Protein AF-A0A7S4S7I2-F1 (afdb_monomer)

pLDDT: mean 81.42, std 14.21, range [37.44, 96.56]

Radius of gyration: 20.73 Å; Cα contacts (8 Å, |Δi|>4): 111; chains: 1; bounding box: 60×34×59 Å

InterPro domains:
  IPR005114 Helicase-associated [PF03457] (22-88)
  IPR005114 Helicase-associated [PF03457] (93-155)

Solvent-accessible surface area (backbone atoms only — not comparable to full-atom values): 10038 Å² total; per-residue (Å²): 136,60,71,72,56,58,54,54,36,57,74,70,67,56,75,90,61,77,75,61,51,59,56,50,52,53,51,50,52,53,46,51,55,44,21,73,76,66,74,44,54,66,66,50,80,78,35,80,91,46,52,67,59,15,50,50,55,53,47,52,36,48,30,48,50,28,47,72,72,72,41,91,48,91,63,49,73,67,60,50,50,56,38,50,77,67,57,47,71,72,69,83,59,89,80,42,66,65,61,53,50,49,54,46,49,56,46,22,75,74,70,76,45,59,83,67,48,59,79,25,78,75,46,52,62,55,10,46,48,56,50,50,51,39,51,29,52,78,65,72,70,54,56,71,67,60,51,51,58,40,51,75,69,61,49,71,74,74,80,78,81,79,80,78,76,87,125

Secondary structure (DSSP, 8-state):
--HHHHHHHHHTT---S-THHHHHHHHHHHHHHHHHHHSS----TT-SS-HHHHHHHHHHHHHHHHHHTT------HHHHHHHHHTT--SS--SS-HHHHHHHHHHHHHHHSS----TT-SS-HHHHHHHHHHHHHHHTT-S-HHHHHHHHHTT--SSPPPP-----

Foldseek 3Di:
DDPVVVVVCVVVVNDPDPDPVVVVVVLVVVLLVLCVVLVASPDDCVNPVCNPNSVSLVLLLVLVVCVVVVHDHPDDPVNVVSCVVRVHDSDPCPPDPVVLL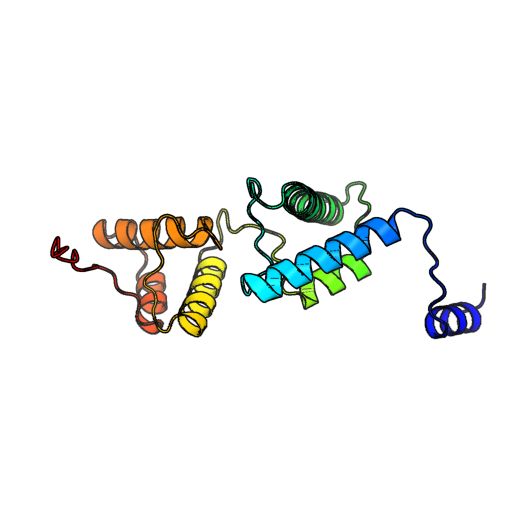VVQLVVCVVPVASPQACCNPSRVPNSVVLVVVLVCVVVVNDDPVSVVSCVVRVHDSDDDPPPPPDD

Organism: NCBI:txid49249

Sequence (167 aa):
MTEKRVFLLNKVGFVWFVGYDIKWFVMLGELRKYKETHGHCSVPARCSSNKRLANWVSKQRQVYYDMKEGRSSIMTAERVDILNNLGFKWKMHEDNWHDMLDDLKEFKERHGDCIVPQKYSPNPQLGRWVYTQRRAYTRNSLTKERITLLNKLGFVWKLRKSRTLIK

Mean predicted aligned error: 11.71 Å

Structure (mmCIF, N/CA/C/O backbone):
data_AF-A0A7S4S7I2-F1
#
_entry.id   AF-A0A7S4S7I2-F1
#
loop_
_atom_site.group_PDB
_atom_site.id
_atom_site.type_symbol
_atom_site.label_atom_id
_atom_site.label_alt_id
_atom_site.label_comp_id
_atom_site.label_asym_id
_atom_site.label_entity_id
_atom_site.label_seq_id
_atom_site.pdbx_PDB_ins_code
_atom_site.Cartn_x
_atom_site.Cartn_y
_atom_site.Cartn_z
_atom_site.occupancy
_atom_site.B_iso_or_equiv
_atom_site.auth_seq_id
_atom_site.auth_comp_id
_atom_site.auth_asym_id
_atom_site.auth_atom_id
_atom_site.pdbx_PDB_model_num
ATOM 1 N N . MET A 1 1 ? 26.814 10.823 -30.942 1.00 54.69 1 MET A N 1
ATOM 2 C CA . MET A 1 1 ? 25.474 10.867 -31.579 1.00 54.69 1 MET A CA 1
ATOM 3 C C . MET A 1 1 ? 24.848 12.208 -31.207 1.00 54.69 1 MET A C 1
ATOM 5 O O . MET A 1 1 ? 25.006 12.595 -30.060 1.00 54.69 1 MET A O 1
ATOM 9 N N . THR A 1 2 ? 24.253 12.962 -32.135 1.00 66.25 2 THR A N 1
ATOM 10 C CA . THR A 1 2 ? 23.767 14.332 -31.856 1.00 66.25 2 THR A CA 1
ATOM 11 C C . THR A 1 2 ? 22.390 14.326 -31.187 1.00 66.25 2 THR A C 1
ATOM 13 O O . THR A 1 2 ? 21.559 13.469 -31.486 1.00 66.25 2 THR A O 1
ATOM 16 N N . GLU A 1 3 ? 22.114 15.304 -30.322 1.00 62.47 3 GLU A N 1
ATOM 17 C CA . GLU A 1 3 ? 20.839 15.434 -29.587 1.00 62.47 3 GLU A CA 1
ATOM 18 C C . GLU A 1 3 ? 19.617 15.472 -30.518 1.00 62.47 3 GLU A C 1
ATOM 20 O O . GLU A 1 3 ? 18.598 14.828 -30.264 1.00 62.47 3 GLU A O 1
ATOM 25 N N . LYS A 1 4 ? 19.761 16.128 -31.677 1.00 63.31 4 LYS A N 1
ATOM 26 C CA . LYS A 1 4 ? 18.733 16.171 -32.729 1.00 63.31 4 LYS A CA 1
ATOM 27 C C . LYS A 1 4 ? 18.339 14.778 -33.232 1.00 63.31 4 LYS A C 1
ATOM 29 O O . LYS A 1 4 ? 17.181 14.551 -33.568 1.00 63.31 4 LYS A O 1
ATOM 34 N N . ARG A 1 5 ? 19.284 13.834 -33.277 1.00 57.16 5 ARG A N 1
ATOM 35 C CA . ARG A 1 5 ? 19.042 12.473 -33.772 1.00 57.16 5 ARG A CA 1
ATOM 36 C C . ARG A 1 5 ? 18.266 11.630 -32.761 1.00 57.16 5 ARG A C 1
ATOM 38 O O . ARG A 1 5 ? 17.367 10.900 -33.160 1.00 57.16 5 ARG A O 1
ATOM 45 N N . VAL A 1 6 ? 18.566 11.772 -31.471 1.00 62.53 6 VAL A N 1
ATOM 46 C CA . VAL A 1 6 ? 17.835 11.091 -30.387 1.00 62.53 6 VAL A CA 1
ATOM 47 C C . VAL A 1 6 ? 16.382 11.571 -30.335 1.00 62.53 6 VAL A C 1
ATOM 49 O O . VAL A 1 6 ? 15.463 10.757 -30.279 1.00 62.53 6 VAL A O 1
ATOM 52 N N . PHE A 1 7 ? 16.164 12.882 -30.464 1.00 65.31 7 PHE A N 1
ATOM 53 C CA . PHE A 1 7 ? 14.827 13.477 -30.504 1.00 65.31 7 PHE A CA 1
ATOM 54 C C . PHE A 1 7 ? 13.964 12.947 -31.662 1.00 65.31 7 PHE A C 1
ATOM 56 O O . PHE A 1 7 ? 12.811 12.568 -31.457 1.00 65.31 7 PHE A O 1
ATOM 63 N N . LEU A 1 8 ? 14.522 12.878 -32.877 1.00 67.62 8 LEU A N 1
ATOM 64 C CA . LEU A 1 8 ? 13.801 12.376 -34.053 1.00 67.62 8 LEU A CA 1
ATOM 65 C C . LEU A 1 8 ? 13.431 10.896 -33.923 1.00 67.62 8 LEU A C 1
ATOM 67 O O . LEU A 1 8 ? 12.341 10.506 -34.330 1.00 67.62 8 LEU A O 1
ATOM 71 N N . LEU A 1 9 ? 14.309 10.094 -33.322 1.00 66.56 9 LEU A N 1
ATOM 72 C CA . LEU A 1 9 ? 14.075 8.668 -33.109 1.00 66.56 9 LEU A CA 1
ATOM 73 C C . LEU A 1 9 ? 12.984 8.433 -32.051 1.00 66.56 9 LEU A C 1
ATOM 75 O O . LEU A 1 9 ? 12.079 7.634 -32.282 1.00 66.56 9 LEU A O 1
ATOM 79 N N . ASN A 1 10 ? 12.952 9.225 -30.977 1.00 65.62 10 ASN A N 1
ATOM 80 C CA . ASN A 1 10 ? 11.846 9.186 -30.013 1.00 65.62 10 ASN A CA 1
ATOM 81 C C . ASN A 1 10 ? 10.501 9.585 -30.651 1.00 65.62 10 ASN A C 1
ATOM 83 O O . ASN A 1 10 ? 9.468 8.995 -30.339 1.00 65.62 10 ASN A O 1
ATOM 87 N N . LYS A 1 11 ? 10.505 10.544 -31.589 1.00 60.44 11 LYS A N 1
ATOM 88 C CA . LYS A 1 11 ? 9.290 11.031 -32.268 1.00 60.44 11 LYS A CA 1
ATOM 89 C C . LYS A 1 11 ? 8.641 9.989 -33.188 1.00 60.44 11 LYS A C 1
ATOM 91 O O . LYS A 1 11 ? 7.432 10.031 -33.388 1.00 60.44 11 LYS A O 1
ATOM 96 N N . VAL A 1 12 ? 9.424 9.059 -33.736 1.00 68.50 12 VAL A N 1
ATOM 97 C CA . VAL A 1 12 ? 8.931 7.979 -34.613 1.00 68.50 12 VAL A CA 1
ATOM 98 C C . VAL A 1 12 ? 8.706 6.661 -33.868 1.00 68.50 12 VAL A C 1
ATOM 100 O O . VAL A 1 12 ? 8.535 5.620 -34.495 1.00 68.50 12 VAL A O 1
ATOM 103 N N . GLY A 1 13 ? 8.718 6.688 -32.530 1.00 57.03 13 GLY A N 1
ATOM 104 C CA . GLY A 1 13 ? 8.540 5.490 -31.710 1.00 57.03 13 GLY A CA 1
ATOM 105 C C . GLY A 1 13 ? 9.684 4.487 -31.855 1.00 57.03 13 GLY A C 1
ATOM 106 O O . GLY A 1 13 ? 9.472 3.290 -31.675 1.00 57.03 13 GLY A O 1
ATOM 107 N N . PHE A 1 14 ? 10.888 4.950 -32.207 1.00 60.03 14 PHE A N 1
ATOM 108 C CA . PHE A 1 14 ? 12.058 4.089 -32.311 1.00 60.03 14 PHE A CA 1
ATOM 109 C C . PHE A 1 14 ? 1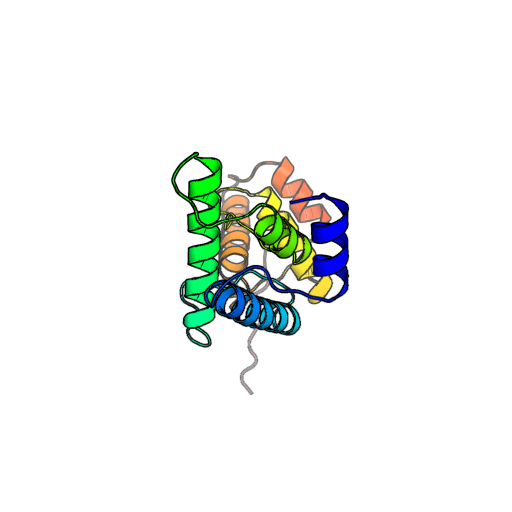2.409 3.547 -30.922 1.00 60.03 14 PHE A C 1
ATOM 111 O O . PHE A 1 14 ? 12.849 4.279 -30.035 1.00 60.03 14 PHE A O 1
ATOM 118 N N . VAL A 1 15 ? 12.179 2.252 -30.727 1.00 54.91 15 VAL A N 1
ATOM 119 C CA . VAL A 1 15 ? 12.436 1.569 -29.461 1.00 54.91 15 VAL A CA 1
ATOM 120 C C . VAL A 1 15 ? 13.922 1.243 -29.377 1.00 54.91 15 VAL A C 1
ATOM 122 O O . VAL A 1 15 ? 14.428 0.385 -30.095 1.00 54.91 15 VAL A O 1
ATOM 125 N N . TRP A 1 16 ? 14.623 1.919 -28.471 1.00 63.66 16 TRP A N 1
ATOM 126 C CA . TRP A 1 16 ? 16.063 1.752 -28.252 1.00 63.66 16 TRP A CA 1
ATOM 127 C C . TRP A 1 16 ? 16.445 0.472 -27.489 1.00 63.66 16 TRP A C 1
ATOM 129 O O . TRP A 1 16 ? 17.631 0.190 -27.325 1.00 63.66 16 TRP A O 1
ATOM 139 N N . PHE A 1 17 ? 15.468 -0.313 -27.022 1.00 53.84 17 PHE A N 1
ATOM 140 C CA . PHE A 1 17 ? 15.694 -1.410 -26.084 1.00 53.84 17 PHE A CA 1
ATOM 141 C C . PHE A 1 17 ? 15.284 -2.790 -26.627 1.00 53.84 17 PHE A C 1
ATOM 143 O O . PHE A 1 17 ? 14.148 -3.043 -27.026 1.00 53.84 17 PHE A O 1
ATOM 150 N N . VAL A 1 18 ? 16.248 -3.713 -26.582 1.00 57.94 18 VAL A N 1
ATOM 151 C CA . VAL A 1 18 ? 16.187 -5.124 -26.995 1.00 57.94 18 VAL A CA 1
ATOM 152 C C . VAL A 1 18 ? 15.310 -5.932 -26.029 1.00 57.94 18 VAL A C 1
ATOM 154 O O . VAL A 1 18 ? 15.596 -5.909 -24.841 1.00 57.94 18 VAL A O 1
ATOM 157 N N . GLY A 1 19 ? 14.293 -6.665 -26.519 1.00 56.12 19 GLY A N 1
ATOM 158 C CA . GLY A 1 19 ? 13.570 -7.822 -25.922 1.00 56.12 19 GLY A CA 1
ATOM 159 C C . GLY A 1 19 ? 13.014 -7.760 -24.478 1.00 56.12 19 GLY A C 1
ATOM 160 O O . GLY A 1 19 ? 11.875 -8.159 -24.221 1.00 56.12 19 GLY A O 1
ATOM 161 N N . TYR A 1 20 ? 13.810 -7.299 -23.517 1.00 56.56 20 TYR A N 1
ATOM 162 C CA . TYR A 1 20 ? 13.506 -7.124 -22.101 1.00 56.56 20 TYR A CA 1
ATOM 163 C C . TYR A 1 20 ? 12.457 -6.029 -21.853 1.00 56.56 20 TYR A C 1
ATOM 165 O O . TYR A 1 20 ? 11.546 -6.221 -21.044 1.00 56.56 20 TYR A O 1
ATOM 173 N N . ASP A 1 21 ? 12.521 -4.928 -22.602 1.00 67.88 21 ASP A N 1
ATOM 174 C CA . ASP A 1 21 ? 11.578 -3.811 -22.470 1.00 67.88 21 ASP A CA 1
ATOM 175 C C . ASP A 1 21 ? 10.168 -4.180 -22.913 1.00 67.88 21 ASP A C 1
ATOM 177 O O . ASP A 1 21 ? 9.202 -3.859 -22.222 1.00 67.88 21 ASP A O 1
ATOM 181 N N . ILE A 1 22 ? 10.041 -4.974 -23.979 1.00 77.69 22 ILE A N 1
ATOM 182 C CA . ILE A 1 22 ? 8.745 -5.477 -24.454 1.00 77.69 22 ILE A CA 1
ATOM 183 C C . ILE A 1 22 ? 8.040 -6.260 -23.339 1.00 77.69 22 ILE A C 1
ATOM 185 O O . ILE A 1 22 ? 6.863 -6.035 -23.057 1.00 77.69 22 ILE A O 1
ATOM 189 N N . LYS A 1 23 ? 8.763 -7.147 -22.640 1.00 83.50 23 LYS A N 1
ATOM 190 C CA . LYS A 1 23 ? 8.196 -7.917 -21.520 1.00 83.50 23 LYS A CA 1
ATOM 191 C C . LYS A 1 23 ? 7.758 -7.011 -20.371 1.00 83.50 23 LYS A C 1
ATOM 193 O O . LYS A 1 23 ? 6.739 -7.298 -19.743 1.00 83.50 23 LYS A O 1
ATOM 198 N N . TRP A 1 24 ? 8.506 -5.944 -20.091 1.00 88.81 24 TRP A N 1
ATOM 199 C CA . TRP A 1 24 ? 8.150 -4.984 -19.050 1.00 88.81 24 TRP A CA 1
ATOM 200 C C . TRP A 1 24 ? 6.862 -4.227 -19.401 1.00 88.81 24 TRP A C 1
ATOM 202 O O . TRP A 1 24 ? 5.943 -4.199 -18.583 1.00 88.81 24 TRP A O 1
ATOM 212 N N . PHE A 1 25 ? 6.737 -3.716 -20.631 1.00 87.75 25 PHE A N 1
ATOM 213 C CA . PHE A 1 25 ? 5.533 -3.012 -21.088 1.00 87.75 25 PHE A CA 1
ATOM 214 C C . PHE A 1 25 ? 4.295 -3.916 -21.161 1.00 87.75 25 PHE A C 1
ATOM 216 O O . PHE A 1 25 ? 3.201 -3.479 -20.807 1.00 87.75 25 PHE A O 1
ATOM 223 N N . VAL A 1 26 ? 4.450 -5.194 -21.526 1.00 87.31 26 VAL A N 1
ATOM 224 C CA . VAL A 1 26 ? 3.349 -6.174 -21.460 1.00 87.31 26 VAL A CA 1
ATOM 225 C C . VAL A 1 26 ? 2.828 -6.312 -20.026 1.00 87.31 26 VAL A C 1
ATOM 227 O O . VAL A 1 26 ? 1.622 -6.253 -19.795 1.00 87.31 26 VAL A O 1
ATOM 230 N N . MET A 1 27 ? 3.723 -6.445 -19.043 1.00 92.75 27 MET A N 1
ATOM 231 C CA . MET A 1 27 ? 3.320 -6.550 -17.636 1.00 92.75 27 MET A CA 1
ATOM 232 C C . MET A 1 27 ? 2.752 -5.241 -17.080 1.00 92.75 27 MET A C 1
ATOM 234 O O . MET A 1 27 ? 1.834 -5.278 -16.261 1.00 92.75 27 MET A O 1
ATOM 238 N N . LEU A 1 28 ? 3.243 -4.091 -17.549 1.00 92.50 28 LEU A N 1
ATOM 239 C CA . LEU A 1 28 ? 2.638 -2.795 -17.251 1.00 92.50 28 LEU A CA 1
ATOM 240 C C . LEU A 1 28 ? 1.188 -2.733 -17.757 1.00 92.50 28 LEU A C 1
ATOM 242 O O . LEU A 1 28 ? 0.316 -2.246 -17.040 1.00 92.50 28 LEU A O 1
ATOM 246 N N . GLY A 1 29 ? 0.918 -3.245 -18.961 1.00 91.31 29 GLY A N 1
ATOM 247 C CA . GLY A 1 29 ? -0.439 -3.362 -19.498 1.00 91.31 29 GLY A CA 1
ATOM 248 C C . GLY A 1 29 ? -1.347 -4.212 -18.605 1.00 91.31 29 GLY A C 1
ATOM 249 O O . GLY A 1 29 ? -2.464 -3.810 -18.291 1.00 91.31 29 GLY A O 1
ATOM 250 N N . GLU A 1 30 ? -0.844 -5.341 -18.106 1.00 91.81 30 GLU A N 1
ATOM 251 C CA . GLU A 1 30 ? -1.573 -6.182 -17.146 1.00 91.81 30 GLU A CA 1
ATOM 252 C C . GLU A 1 30 ? -1.829 -5.468 -15.809 1.00 91.81 30 GLU A C 1
ATOM 254 O O . GLU A 1 30 ? -2.914 -5.588 -15.238 1.00 91.81 30 GLU A O 1
ATOM 259 N N . LEU A 1 31 ? -0.876 -4.664 -15.323 1.00 92.12 31 LEU A N 1
ATOM 260 C CA . LEU A 1 31 ? -1.080 -3.845 -14.126 1.00 92.12 31 LEU A CA 1
ATOM 261 C C . LEU A 1 31 ? -2.149 -2.759 -14.341 1.00 92.12 31 LEU A C 1
ATOM 263 O O . LEU A 1 31 ? -2.913 -2.478 -13.418 1.00 92.12 31 LEU A O 1
ATOM 267 N N . ARG A 1 32 ? -2.234 -2.164 -15.540 1.00 92.00 32 ARG A N 1
ATOM 268 C CA . ARG A 1 32 ? -3.299 -1.204 -15.891 1.00 92.00 32 ARG A CA 1
ATOM 269 C C . ARG A 1 32 ? -4.675 -1.864 -15.857 1.00 92.00 32 ARG A C 1
ATOM 271 O O . ARG A 1 32 ? -5.546 -1.366 -15.153 1.00 92.00 32 ARG A O 1
ATOM 278 N N . LYS A 1 33 ? -4.832 -3.034 -16.485 1.00 89.88 33 LYS A N 1
ATOM 279 C CA . LYS A 1 33 ? -6.079 -3.822 -16.419 1.00 89.88 33 LYS A CA 1
ATOM 280 C C . LYS A 1 33 ? -6.447 -4.199 -14.983 1.00 89.88 33 LYS A C 1
ATOM 282 O O . LYS A 1 33 ? -7.609 -4.141 -14.581 1.00 89.88 33 LYS A O 1
ATOM 287 N N . TYR A 1 34 ? -5.452 -4.569 -14.174 1.00 86.56 34 TYR A N 1
ATOM 288 C CA . TYR A 1 34 ? -5.673 -4.835 -12.753 1.00 86.56 34 TYR A CA 1
ATOM 289 C C . TYR A 1 34 ? -6.186 -3.584 -12.026 1.00 86.56 34 TYR A C 1
ATOM 291 O O . TYR A 1 34 ? -7.140 -3.672 -11.256 1.00 86.56 34 TYR A O 1
ATOM 299 N N . LYS A 1 35 ? -5.603 -2.411 -12.301 1.00 85.56 35 LYS A N 1
ATOM 300 C CA . LYS A 1 35 ? -6.075 -1.136 -11.751 1.00 85.56 35 LYS A CA 1
ATOM 301 C C . LYS A 1 35 ? -7.495 -0.807 -12.206 1.00 85.56 35 LYS A C 1
ATOM 303 O O . LYS A 1 35 ? -8.273 -0.366 -11.380 1.00 85.56 35 LYS A O 1
ATOM 308 N N . GLU A 1 36 ? -7.854 -1.025 -13.465 1.00 83.62 36 GLU A N 1
ATOM 309 C CA . GLU A 1 36 ? -9.219 -0.777 -13.959 1.00 83.62 36 GLU A CA 1
ATOM 310 C C . GLU A 1 36 ? -10.252 -1.642 -13.227 1.00 83.62 36 GLU A C 1
ATOM 312 O O . GLU A 1 36 ? -11.310 -1.161 -12.838 1.00 83.62 36 GLU A O 1
ATOM 317 N N . THR A 1 37 ? -9.914 -2.907 -12.973 1.00 78.12 37 THR A N 1
ATOM 318 C CA . THR A 1 37 ? -10.819 -3.872 -12.327 1.00 78.12 37 THR A CA 1
ATOM 319 C C . THR A 1 37 ? -10.884 -3.743 -10.803 1.00 78.12 37 THR A C 1
ATOM 321 O O . THR A 1 37 ? -11.926 -4.012 -10.214 1.00 78.12 37 THR A O 1
ATOM 324 N N . HIS A 1 38 ? -9.794 -3.334 -10.144 1.00 72.19 38 HIS A N 1
ATOM 325 C CA . HIS A 1 38 ? -9.697 -3.276 -8.673 1.00 72.19 38 HIS A CA 1
ATOM 326 C C . HIS A 1 38 ? -9.621 -1.838 -8.127 1.00 72.19 38 HIS A C 1
ATOM 328 O O . HIS A 1 38 ? -9.629 -1.611 -6.916 1.00 72.19 38 HIS A O 1
ATOM 334 N N . GLY A 1 39 ? -9.495 -0.852 -9.014 1.00 71.50 39 GLY A N 1
ATOM 335 C CA . GLY A 1 39 ? -9.281 0.567 -8.731 1.00 71.50 39 GLY A CA 1
ATOM 336 C C . GLY A 1 39 ? -7.878 0.928 -8.217 1.00 71.50 39 GLY A C 1
ATOM 337 O O . GLY A 1 39 ? -7.595 2.102 -8.018 1.00 71.50 39 GLY A O 1
ATOM 338 N N . HIS A 1 40 ? -6.977 -0.035 -7.993 1.00 76.31 40 HIS A N 1
ATOM 339 C CA . HIS A 1 40 ? -5.641 0.219 -7.434 1.00 76.31 40 HIS A CA 1
ATOM 340 C C . HIS A 1 40 ? -4.558 -0.699 -8.018 1.00 76.31 40 HIS A C 1
ATOM 342 O O . HIS A 1 40 ? -4.841 -1.794 -8.497 1.00 76.31 40 HIS A O 1
ATOM 348 N N . CYS A 1 41 ? -3.286 -0.320 -7.874 1.00 82.25 41 CYS A N 1
ATOM 349 C CA . CYS A 1 41 ? -2.134 -1.132 -8.299 1.00 82.25 41 CYS A CA 1
ATOM 350 C C . CYS A 1 41 ? -1.584 -2.077 -7.216 1.00 82.25 41 CYS A C 1
ATOM 352 O O . CYS A 1 41 ? -0.540 -2.707 -7.401 1.00 82.25 41 CYS A O 1
ATOM 354 N N . SER A 1 42 ? -2.272 -2.187 -6.080 1.00 75.69 42 SER A N 1
ATOM 355 C CA . SER A 1 42 ? -1.903 -3.077 -4.980 1.00 75.69 42 SER A CA 1
ATOM 356 C C . SER A 1 42 ? -2.214 -4.534 -5.321 1.00 75.69 42 SER A C 1
ATOM 358 O O . SER A 1 42 ? -3.255 -5.068 -4.952 1.00 75.69 42 SER A O 1
ATOM 360 N N . VAL A 1 43 ? -1.306 -5.183 -6.053 1.00 76.75 43 VAL A N 1
ATOM 361 C CA . VAL A 1 43 ? -1.386 -6.620 -6.353 1.00 76.75 43 VAL A CA 1
ATOM 362 C C . VAL A 1 43 ? -0.828 -7.416 -5.162 1.00 76.75 43 VAL A C 1
ATOM 364 O O . VAL A 1 43 ? 0.343 -7.223 -4.809 1.00 76.75 43 VAL A O 1
ATOM 367 N N . PRO A 1 44 ? -1.617 -8.304 -4.523 1.00 67.88 44 PRO A N 1
ATOM 368 C CA . PRO A 1 44 ? -1.131 -9.142 -3.431 1.00 67.88 44 PRO A CA 1
ATOM 369 C C . PRO A 1 44 ? -0.016 -10.087 -3.893 1.00 67.88 44 PRO A C 1
ATOM 371 O O . PRO A 1 44 ? -0.136 -10.735 -4.931 1.00 67.88 44 PRO A O 1
ATOM 374 N N . ALA A 1 45 ? 1.031 -10.256 -3.081 1.00 64.06 45 ALA A N 1
ATOM 375 C CA . ALA A 1 45 ? 2.147 -11.159 -3.398 1.00 64.06 45 ALA A CA 1
ATOM 376 C C . ALA A 1 45 ? 1.706 -12.624 -3.604 1.00 64.06 45 ALA A C 1
ATOM 378 O O . ALA A 1 45 ? 2.325 -13.365 -4.359 1.00 64.06 45 ALA A O 1
ATOM 379 N N . ARG A 1 46 ? 0.608 -13.038 -2.956 1.00 61.91 46 ARG A N 1
ATOM 380 C CA . ARG A 1 46 ? 0.009 -14.377 -3.083 1.00 61.91 46 ARG A CA 1
ATOM 381 C C . ARG A 1 46 ? -1.241 -14.395 -3.971 1.00 61.91 46 ARG A C 1
ATOM 383 O O . ARG A 1 46 ? -2.094 -15.259 -3.789 1.00 61.91 46 ARG A O 1
ATOM 390 N N . CYS A 1 47 ? -1.383 -13.440 -4.892 1.00 63.22 47 CYS A N 1
ATOM 391 C CA . CYS A 1 47 ? -2.520 -13.402 -5.809 1.00 63.22 47 CYS A CA 1
ATOM 392 C C . CYS A 1 47 ? -2.567 -14.692 -6.648 1.00 63.22 47 CYS A C 1
ATOM 394 O O . CYS A 1 47 ? -1.694 -14.939 -7.482 1.00 63.22 47 CYS A O 1
ATOM 396 N N . SER A 1 48 ? -3.568 -15.539 -6.394 1.00 57.78 48 SER A N 1
ATOM 397 C CA . SER A 1 48 ? -3.714 -16.848 -7.037 1.00 57.78 48 SER A CA 1
ATOM 398 C C . SER A 1 48 ? -4.205 -16.744 -8.480 1.00 57.78 48 SER A C 1
ATOM 400 O O . SER A 1 48 ? -3.828 -17.584 -9.294 1.00 57.78 48 SER A O 1
ATOM 402 N N . SER A 1 49 ? -4.983 -15.707 -8.804 1.00 66.88 49 SER A N 1
ATOM 403 C CA . SER A 1 49 ? -5.554 -15.485 -10.137 1.00 66.88 49 SER A CA 1
ATOM 404 C C . SER A 1 49 ? -4.529 -14.997 -11.163 1.00 66.88 49 SER A C 1
ATOM 406 O O . SER A 1 49 ? -4.659 -15.313 -12.340 1.00 66.88 49 SER A O 1
ATOM 408 N N . ASN A 1 50 ? -3.482 -14.271 -10.744 1.00 76.12 50 ASN A N 1
ATOM 409 C CA . ASN A 1 50 ? -2.413 -13.831 -11.646 1.00 76.12 50 ASN A CA 1
ATOM 410 C C . ASN A 1 50 ? -1.041 -13.799 -10.949 1.00 76.12 50 ASN A C 1
ATOM 412 O O . ASN A 1 50 ? -0.492 -12.743 -10.616 1.00 76.12 50 ASN A O 1
ATOM 416 N N . LYS A 1 51 ? -0.458 -14.991 -10.762 1.00 83.81 51 LYS A N 1
ATOM 417 C CA . LYS A 1 51 ? 0.875 -15.175 -10.158 1.00 83.81 51 LYS A CA 1
ATOM 418 C C . LYS A 1 51 ? 1.978 -14.434 -10.918 1.00 83.81 51 LYS A C 1
ATOM 420 O O . LYS A 1 51 ? 2.920 -13.933 -10.309 1.00 83.81 51 LYS A O 1
ATOM 425 N N . ARG A 1 52 ? 1.865 -14.340 -12.248 1.00 89.38 52 ARG A N 1
ATOM 426 C CA . ARG A 1 52 ? 2.853 -13.656 -13.094 1.00 89.38 52 ARG A CA 1
ATOM 427 C C . ARG A 1 52 ? 2.904 -12.162 -12.779 1.00 89.38 52 ARG A C 1
ATOM 429 O O . ARG A 1 52 ? 3.994 -11.623 -12.590 1.00 89.38 52 ARG A O 1
ATOM 436 N N . LEU A 1 53 ? 1.744 -11.511 -12.680 1.00 89.25 53 LEU A N 1
ATOM 437 C CA . LEU A 1 53 ? 1.652 -10.101 -12.305 1.00 89.25 53 LEU A CA 1
ATOM 438 C C . LEU A 1 53 ? 2.128 -9.863 -10.870 1.00 89.25 53 LEU A C 1
ATOM 440 O O . LEU A 1 53 ? 2.911 -8.945 -10.645 1.00 89.25 53 LEU A O 1
ATOM 444 N N . ALA A 1 54 ? 1.741 -10.719 -9.921 1.00 85.56 54 ALA A N 1
ATOM 445 C CA . ALA A 1 54 ? 2.197 -10.618 -8.533 1.00 85.56 54 ALA A CA 1
ATOM 446 C C . ALA A 1 54 ? 3.731 -10.697 -8.407 1.00 85.56 54 ALA A C 1
ATOM 448 O O . ALA A 1 54 ? 4.349 -9.867 -7.733 1.00 85.56 54 ALA A O 1
ATOM 449 N N . ASN A 1 55 ? 4.359 -11.646 -9.107 1.00 87.69 55 ASN A N 1
ATOM 450 C CA . ASN A 1 55 ? 5.816 -11.779 -9.148 1.00 87.69 55 ASN A CA 1
ATOM 451 C C . ASN A 1 55 ? 6.479 -10.560 -9.794 1.00 87.69 55 ASN A C 1
ATOM 453 O O . ASN A 1 55 ? 7.469 -10.050 -9.272 1.00 87.69 55 ASN A O 1
ATOM 457 N N . TRP A 1 56 ? 5.925 -10.059 -10.902 1.00 92.81 56 TRP A N 1
ATOM 458 C CA . TRP A 1 56 ? 6.460 -8.878 -11.576 1.00 92.81 56 TRP A CA 1
ATOM 459 C C . TRP A 1 56 ? 6.378 -7.624 -10.700 1.00 92.81 56 TRP A C 1
ATOM 461 O O . TRP A 1 56 ? 7.377 -6.920 -10.574 1.00 92.81 56 TRP A O 1
ATOM 471 N N . VAL A 1 57 ? 5.241 -7.386 -10.036 1.00 91.38 57 VAL A N 1
ATOM 472 C CA . VAL A 1 57 ? 5.053 -6.289 -9.070 1.00 91.38 57 VAL A CA 1
ATOM 473 C C . VAL A 1 57 ? 6.057 -6.391 -7.925 1.00 91.38 57 VAL A C 1
ATOM 475 O O . VAL A 1 57 ? 6.696 -5.401 -7.567 1.00 91.38 57 VAL A O 1
ATOM 478 N N . SER A 1 58 ? 6.245 -7.595 -7.381 1.00 87.31 58 SER A N 1
ATOM 479 C CA . SER A 1 58 ? 7.214 -7.841 -6.306 1.00 87.31 58 SER A CA 1
ATOM 480 C C . SER A 1 58 ? 8.642 -7.559 -6.779 1.00 87.31 58 SER A C 1
ATOM 482 O O . SER A 1 58 ? 9.413 -6.909 -6.073 1.00 87.31 58 SER A O 1
ATOM 484 N N . LYS A 1 59 ? 8.968 -7.957 -8.016 1.00 91.00 59 LYS A N 1
ATOM 485 C CA . LYS A 1 59 ? 10.258 -7.656 -8.631 1.00 91.00 59 LYS A CA 1
ATOM 486 C C . LYS A 1 59 ? 10.466 -6.156 -8.816 1.00 91.00 59 LYS A C 1
ATOM 488 O O . LYS A 1 59 ? 11.557 -5.695 -8.504 1.00 91.00 59 LYS A O 1
ATOM 493 N N . GLN A 1 60 ? 9.451 -5.400 -9.259 1.00 93.81 60 GLN A N 1
ATOM 494 C CA . GLN A 1 60 ? 9.555 -3.939 -9.404 1.00 93.81 60 GLN A CA 1
ATOM 495 C C . GLN A 1 60 ? 9.926 -3.278 -8.074 1.00 93.81 60 GLN A C 1
ATOM 497 O O . GLN A 1 60 ? 10.855 -2.476 -8.029 1.00 93.81 60 GLN A O 1
ATOM 502 N N . ARG A 1 61 ? 9.260 -3.664 -6.978 1.00 91.62 61 ARG A N 1
ATOM 503 C CA . ARG A 1 61 ? 9.576 -3.149 -5.635 1.00 91.62 61 ARG A CA 1
ATOM 504 C C . ARG A 1 61 ? 11.008 -3.467 -5.214 1.00 91.62 61 ARG A C 1
ATOM 506 O O . ARG A 1 61 ? 11.691 -2.576 -4.721 1.00 91.62 61 ARG A O 1
ATOM 513 N N . GLN A 1 62 ? 11.465 -4.699 -5.456 1.00 89.81 62 GLN A N 1
ATOM 514 C CA . GLN A 1 62 ? 12.838 -5.111 -5.154 1.00 89.81 62 GLN A CA 1
ATOM 515 C C . GLN A 1 62 ? 13.859 -4.256 -5.912 1.00 89.81 62 GLN A C 1
ATOM 517 O O . GLN A 1 62 ? 14.718 -3.645 -5.290 1.00 89.81 62 GLN A O 1
ATOM 522 N N . VAL A 1 63 ? 13.747 -4.165 -7.241 1.00 92.75 63 VAL A N 1
ATOM 523 C CA . VAL A 1 63 ? 14.753 -3.449 -8.041 1.00 92.75 63 VAL A CA 1
ATOM 524 C C . VAL A 1 63 ? 14.712 -1.937 -7.794 1.00 92.75 63 VAL A C 1
ATOM 526 O O . VAL A 1 63 ? 15.743 -1.277 -7.872 1.00 92.75 63 VAL A O 1
ATOM 529 N N . TYR A 1 64 ? 13.558 -1.370 -7.435 1.00 94.06 64 TYR A N 1
ATOM 530 C CA . TYR A 1 64 ? 13.485 0.019 -6.980 1.00 94.06 64 TYR A CA 1
ATOM 531 C C . TYR A 1 64 ? 14.195 0.230 -5.639 1.00 94.06 64 TYR A C 1
ATOM 533 O O . TYR A 1 64 ? 14.913 1.213 -5.477 1.00 94.06 64 TYR A O 1
ATOM 541 N N . TYR A 1 65 ? 14.032 -0.695 -4.691 1.00 90.88 65 TYR A N 1
ATOM 542 C CA . TYR A 1 65 ? 14.763 -0.646 -3.427 1.00 90.88 65 TYR A CA 1
ATOM 543 C C . TYR A 1 65 ? 16.275 -0.773 -3.654 1.00 90.88 65 TYR A C 1
ATOM 545 O O . TYR A 1 65 ? 17.033 0.045 -3.148 1.00 90.88 65 TYR A O 1
ATOM 553 N N . ASP A 1 66 ? 16.714 -1.715 -4.493 1.00 88.62 66 ASP A N 1
ATOM 554 C CA . ASP A 1 66 ? 18.127 -1.859 -4.864 1.00 88.62 66 ASP A CA 1
ATOM 555 C C . ASP A 1 66 ? 18.685 -0.556 -5.472 1.00 88.62 66 ASP A C 1
ATOM 557 O O . ASP A 1 66 ? 19.751 -0.107 -5.061 1.00 88.62 66 ASP A O 1
ATOM 561 N N . MET A 1 67 ? 17.923 0.108 -6.357 1.00 92.75 67 MET A N 1
ATOM 562 C CA . MET A 1 67 ? 18.278 1.414 -6.938 1.00 92.75 67 MET A CA 1
ATOM 563 C C . MET A 1 67 ? 18.434 2.509 -5.870 1.00 92.75 67 MET A C 1
ATOM 565 O O . MET A 1 67 ? 19.343 3.329 -5.959 1.00 92.75 67 MET A O 1
ATOM 569 N N . LYS A 1 68 ? 17.552 2.542 -4.861 1.00 91.81 68 LYS A N 1
ATOM 570 C CA . LYS A 1 68 ? 17.599 3.538 -3.776 1.00 91.81 68 LYS A CA 1
ATOM 571 C C . LYS A 1 68 ? 18.763 3.327 -2.813 1.00 91.81 68 LYS A C 1
ATOM 573 O O . LYS A 1 68 ? 19.303 4.309 -2.321 1.00 91.81 68 LYS A O 1
ATOM 578 N N . GLU A 1 69 ? 19.169 2.081 -2.603 1.00 91.00 69 GLU A N 1
ATOM 579 C CA . GLU A 1 69 ? 20.324 1.714 -1.774 1.00 91.00 69 GLU A CA 1
ATOM 580 C C . GLU A 1 69 ? 21.659 1.769 -2.546 1.00 91.00 69 GLU A C 1
ATOM 582 O O . GLU A 1 69 ? 22.683 1.318 -2.041 1.00 91.00 69 GLU A O 1
ATOM 587 N N . GLY A 1 70 ? 21.667 2.257 -3.795 1.00 89.19 70 GLY A N 1
ATOM 588 C CA . GLY A 1 70 ? 22.876 2.334 -4.627 1.00 89.19 70 GLY A CA 1
ATOM 589 C C . GLY A 1 70 ? 23.419 0.975 -5.088 1.00 89.19 70 GLY A C 1
ATOM 590 O O . GLY A 1 70 ? 24.563 0.881 -5.530 1.00 89.19 70 GLY A O 1
ATOM 591 N N . ARG A 1 71 ? 22.617 -0.091 -4.992 1.00 90.94 71 ARG A N 1
ATOM 592 C CA . ARG A 1 71 ? 22.966 -1.434 -5.471 1.00 90.94 71 ARG A CA 1
ATOM 593 C C . ARG A 1 71 ? 22.649 -1.570 -6.961 1.00 90.94 71 ARG A C 1
ATOM 595 O O . ARG A 1 71 ? 21.872 -0.802 -7.527 1.00 90.94 71 ARG A O 1
ATOM 602 N N . SER A 1 72 ? 23.245 -2.578 -7.603 1.00 88.62 72 SER A N 1
ATOM 603 C CA . SER A 1 72 ? 22.984 -2.869 -9.017 1.00 88.62 72 SER A CA 1
ATOM 604 C C . SER A 1 72 ? 21.489 -3.101 -9.247 1.00 88.62 72 SER A C 1
ATOM 606 O O . SER A 1 72 ? 20.882 -3.982 -8.635 1.00 88.62 72 SER A O 1
ATOM 608 N N . SER A 1 73 ? 20.896 -2.293 -10.123 1.00 90.56 73 SER A N 1
ATOM 609 C CA . SER A 1 73 ? 19.476 -2.338 -10.432 1.00 90.56 73 SER A CA 1
ATOM 610 C C . SER A 1 73 ? 19.228 -2.090 -11.913 1.00 90.56 73 SER A C 1
ATOM 612 O O . SER A 1 73 ? 19.885 -1.280 -12.557 1.00 90.56 73 SER A O 1
ATOM 614 N N . ILE A 1 74 ? 18.226 -2.788 -12.436 1.00 87.19 74 ILE A N 1
ATOM 615 C CA . ILE A 1 74 ? 17.677 -2.617 -13.787 1.00 87.19 74 ILE A CA 1
ATOM 616 C C . ILE A 1 74 ? 16.530 -1.590 -13.833 1.00 87.19 74 ILE A C 1
ATOM 618 O O . ILE A 1 74 ? 15.848 -1.452 -14.854 1.00 87.19 74 ILE A O 1
ATOM 622 N N . MET A 1 75 ? 16.224 -0.955 -12.699 1.00 90.38 75 MET A N 1
ATOM 623 C CA . MET A 1 75 ? 15.205 0.082 -12.610 1.00 90.38 75 MET A CA 1
ATOM 624 C C . MET A 1 75 ? 15.736 1.372 -13.240 1.00 90.38 75 MET A C 1
ATOM 626 O O . MET A 1 75 ? 16.853 1.790 -12.955 1.00 90.38 75 MET A O 1
ATOM 630 N N . THR A 1 76 ? 14.928 2.000 -14.092 1.00 89.75 76 THR A N 1
ATOM 631 C CA . THR A 1 76 ? 15.245 3.284 -14.731 1.00 89.75 76 THR A CA 1
ATOM 632 C C . THR A 1 76 ? 14.331 4.373 -14.177 1.00 89.75 76 THR A C 1
ATOM 634 O O . THR A 1 76 ? 13.221 4.076 -13.731 1.00 89.75 76 THR A O 1
ATOM 637 N N . ALA A 1 77 ? 14.768 5.636 -14.233 1.00 87.06 77 ALA A N 1
ATOM 638 C CA . ALA A 1 77 ? 13.941 6.775 -13.818 1.00 87.06 77 ALA A CA 1
ATOM 639 C C . ALA A 1 77 ? 12.600 6.812 -14.576 1.00 87.06 77 ALA A C 1
ATOM 641 O O . ALA A 1 77 ? 11.547 6.944 -13.966 1.00 87.06 77 ALA A O 1
ATOM 642 N N . GLU A 1 78 ? 12.627 6.542 -15.883 1.00 87.75 78 GLU A N 1
ATOM 643 C CA . GLU A 1 78 ? 11.427 6.476 -16.722 1.00 87.75 78 GLU A CA 1
ATOM 644 C C . GLU A 1 78 ? 10.414 5.425 -16.234 1.00 87.75 78 GLU A C 1
ATOM 646 O O . GLU A 1 78 ? 9.222 5.706 -16.109 1.00 87.75 78 GLU A O 1
ATOM 651 N N . ARG A 1 79 ? 10.868 4.209 -15.895 1.00 90.88 79 ARG A N 1
ATOM 652 C CA . ARG A 1 79 ? 9.981 3.159 -15.362 1.00 90.88 79 ARG A CA 1
ATOM 653 C C . ARG A 1 79 ? 9.396 3.542 -14.009 1.00 90.88 79 ARG A C 1
ATOM 655 O O . ARG A 1 79 ? 8.246 3.196 -13.729 1.00 90.88 79 ARG A O 1
ATOM 662 N N . VAL A 1 80 ? 10.173 4.245 -13.184 1.00 92.44 80 VAL A N 1
ATOM 663 C CA . VAL A 1 80 ? 9.698 4.775 -11.905 1.00 92.44 80 VAL A CA 1
ATOM 664 C C . VAL A 1 80 ? 8.589 5.794 -12.131 1.00 92.44 80 VAL A C 1
ATOM 666 O O . VAL A 1 80 ? 7.531 5.662 -11.519 1.00 92.44 80 VAL A O 1
ATOM 669 N N . ASP A 1 81 ? 8.781 6.739 -13.047 1.00 90.25 81 ASP A N 1
ATOM 670 C CA . ASP A 1 81 ? 7.792 7.774 -13.355 1.00 90.25 81 ASP A CA 1
ATOM 671 C C . ASP A 1 81 ? 6.503 7.179 -13.926 1.00 90.25 81 ASP A C 1
ATOM 673 O O . ASP A 1 81 ? 5.407 7.529 -13.486 1.00 90.25 81 ASP A O 1
ATOM 677 N N . ILE A 1 82 ? 6.607 6.204 -14.833 1.00 91.56 82 ILE A N 1
ATOM 678 C CA . ILE A 1 82 ? 5.445 5.485 -15.374 1.00 91.56 82 ILE A CA 1
ATOM 679 C C . ILE A 1 82 ? 4.642 4.807 -14.255 1.00 91.56 82 ILE A C 1
ATOM 681 O O . ILE A 1 82 ? 3.410 4.888 -14.234 1.00 91.56 82 ILE A O 1
ATOM 685 N N . LEU A 1 83 ? 5.321 4.131 -13.326 1.00 92.31 83 LEU A N 1
ATOM 686 C CA . LEU A 1 83 ? 4.673 3.439 -12.213 1.00 92.31 83 LEU A CA 1
ATOM 687 C C . LEU A 1 83 ? 4.086 4.427 -11.193 1.00 92.31 83 LEU A C 1
ATOM 689 O O . LEU A 1 83 ? 2.957 4.224 -10.742 1.00 92.31 83 LEU A O 1
ATOM 693 N N . ASN A 1 84 ? 4.784 5.522 -10.892 1.00 89.69 84 ASN A N 1
ATOM 694 C CA . ASN A 1 84 ? 4.287 6.598 -10.032 1.00 89.69 84 ASN A CA 1
ATOM 695 C C . ASN A 1 84 ? 3.012 7.226 -10.603 1.00 89.69 84 ASN A C 1
ATOM 697 O O . ASN A 1 84 ? 2.011 7.320 -9.896 1.00 89.69 84 ASN A O 1
ATOM 701 N N . ASN A 1 85 ? 3.012 7.561 -11.895 1.00 87.62 85 ASN A N 1
ATOM 702 C CA . ASN A 1 85 ? 1.849 8.118 -12.591 1.00 87.62 85 ASN A CA 1
ATOM 703 C C . ASN A 1 85 ? 0.669 7.140 -12.634 1.00 87.62 85 ASN A C 1
ATOM 705 O O . ASN A 1 85 ? -0.492 7.545 -12.676 1.00 87.62 85 ASN A O 1
ATOM 709 N N . LEU A 1 86 ? 0.944 5.835 -12.583 1.00 87.75 86 LEU A N 1
ATOM 710 C CA . LEU A 1 86 ? -0.096 4.821 -12.463 1.00 87.75 86 LEU A CA 1
ATOM 711 C C . LEU A 1 86 ? -0.659 4.709 -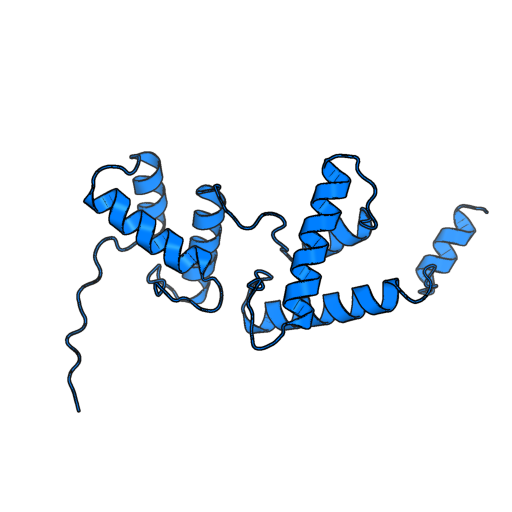11.031 1.00 87.75 86 LEU A C 1
ATOM 713 O O . LEU A 1 86 ? -1.707 4.091 -10.841 1.00 87.75 86 LEU A O 1
ATOM 717 N N . GLY A 1 87 ? -0.032 5.328 -10.030 1.00 85.50 87 GLY A N 1
ATOM 718 C CA . GLY A 1 87 ? -0.390 5.197 -8.615 1.00 85.50 87 GLY A CA 1
ATOM 719 C C . GLY A 1 87 ? 0.195 3.939 -7.964 1.00 85.50 87 GLY A C 1
ATOM 720 O O . GLY A 1 87 ? -0.374 3.402 -7.013 1.00 85.50 87 GLY A O 1
ATOM 721 N N . PHE A 1 88 ? 1.307 3.419 -8.489 1.00 88.12 88 PHE A N 1
ATOM 722 C CA . PHE A 1 88 ? 1.976 2.246 -7.937 1.00 88.12 88 PHE A CA 1
ATOM 723 C C . PHE A 1 88 ? 2.623 2.556 -6.582 1.00 88.12 88 PHE A C 1
ATOM 725 O O . PHE A 1 88 ? 3.487 3.423 -6.465 1.00 88.12 88 PHE A O 1
ATOM 732 N N . LYS A 1 89 ? 2.247 1.799 -5.549 1.00 84.06 89 LYS A N 1
ATOM 733 C CA . LYS A 1 89 ? 2.844 1.913 -4.213 1.00 84.06 89 LYS A CA 1
ATOM 734 C C . LYS A 1 89 ? 4.073 0.999 -4.097 1.00 84.06 89 LYS A C 1
ATOM 736 O O . LYS A 1 89 ? 3.966 -0.234 -4.140 1.00 84.06 89 LYS A O 1
ATOM 741 N N . TRP A 1 90 ? 5.248 1.613 -3.938 1.00 85.50 90 TRP A N 1
ATOM 742 C CA . TRP A 1 90 ? 6.542 0.920 -3.830 1.00 85.50 90 TRP A CA 1
ATOM 743 C C . TRP A 1 90 ? 6.739 0.185 -2.505 1.00 85.50 90 TRP A C 1
ATOM 745 O O . TRP A 1 90 ? 7.324 -0.896 -2.483 1.00 85.50 90 TRP A O 1
ATOM 755 N N . LYS A 1 91 ? 6.232 0.748 -1.406 1.00 75.94 91 LYS A N 1
ATOM 756 C CA . LYS A 1 91 ? 6.232 0.122 -0.082 1.00 75.94 91 LYS A CA 1
ATOM 757 C C . LYS A 1 91 ? 4.811 -0.295 0.258 1.00 75.94 91 LYS A C 1
ATOM 759 O O . LYS A 1 91 ? 3.902 0.525 0.204 1.00 75.94 91 LYS A O 1
ATOM 764 N N . MET A 1 92 ? 4.626 -1.561 0.615 1.00 67.19 92 MET A N 1
ATOM 765 C CA . MET A 1 92 ? 3.338 -2.063 1.089 1.00 67.19 92 MET A CA 1
ATOM 766 C C . MET A 1 92 ? 3.247 -1.915 2.603 1.00 67.19 92 MET A C 1
ATOM 768 O O . MET A 1 92 ? 3.378 -2.894 3.320 1.00 67.19 92 MET A O 1
ATOM 772 N N . HIS A 1 93 ? 3.081 -0.663 3.038 1.00 59.53 93 HIS A N 1
ATOM 773 C CA . HIS A 1 93 ? 2.576 -0.186 4.335 1.00 59.53 93 HIS A CA 1
ATOM 774 C C . HIS A 1 93 ? 2.907 -0.979 5.604 1.00 59.53 93 HIS A C 1
ATOM 776 O O . HIS A 1 93 ? 2.115 -0.939 6.542 1.00 59.53 93 HIS A O 1
ATOM 782 N N . GLU A 1 94 ? 4.056 -1.654 5.683 1.00 52.16 94 GLU A N 1
ATOM 783 C CA . GLU A 1 94 ? 4.377 -2.429 6.886 1.00 52.16 94 GLU A CA 1
ATOM 784 C C . GLU A 1 94 ? 4.420 -1.548 8.143 1.00 52.16 94 GLU A C 1
ATOM 786 O O . GLU A 1 94 ? 4.065 -2.055 9.197 1.00 52.16 94 GLU A O 1
ATOM 791 N N . ASP A 1 95 ? 4.620 -0.223 8.017 1.00 53.75 95 ASP A N 1
ATOM 792 C CA . ASP A 1 95 ? 4.569 0.701 9.162 1.00 53.75 95 ASP A CA 1
ATOM 793 C C . ASP A 1 95 ? 3.938 2.090 8.920 1.00 53.75 95 ASP A C 1
ATOM 795 O O . ASP A 1 95 ? 3.935 2.929 9.824 1.00 53.75 95 ASP A O 1
ATOM 799 N N . ASN A 1 96 ? 3.363 2.388 7.746 1.00 76.19 96 ASN A N 1
ATOM 800 C CA . ASN A 1 96 ? 2.858 3.746 7.487 1.00 76.19 96 ASN A CA 1
ATOM 801 C C . ASN A 1 96 ? 1.345 3.877 7.710 1.00 76.19 96 ASN A C 1
ATOM 803 O O . ASN A 1 96 ? 0.527 3.616 6.828 1.00 76.19 96 ASN A O 1
ATOM 807 N N . TRP A 1 97 ? 0.978 4.312 8.916 1.00 86.69 97 TRP A N 1
ATOM 808 C CA . TRP A 1 97 ? -0.413 4.553 9.310 1.00 86.69 97 TRP A CA 1
ATOM 809 C C . TRP A 1 97 ? -1.128 5.573 8.406 1.00 86.69 97 TRP A C 1
ATOM 811 O O . TRP A 1 97 ? -2.319 5.410 8.151 1.00 86.69 97 TRP A O 1
ATOM 821 N N . HIS A 1 98 ? -0.41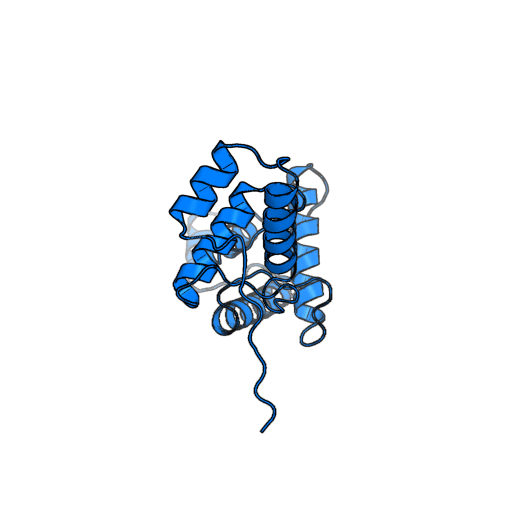6 6.588 7.903 1.00 85.50 98 HIS A N 1
ATOM 822 C CA . HIS A 1 98 ? -1.000 7.626 7.047 1.00 85.50 98 HIS A CA 1
ATOM 823 C C . HIS A 1 98 ? -1.356 7.100 5.664 1.00 85.50 98 HIS A C 1
ATOM 825 O O . HIS A 1 98 ? -2.441 7.378 5.169 1.00 85.50 98 HIS A O 1
ATOM 831 N N . ASP A 1 99 ? -0.506 6.264 5.077 1.00 81.69 99 ASP A N 1
ATOM 832 C CA . ASP A 1 99 ? -0.835 5.687 3.782 1.00 81.69 99 ASP A CA 1
ATOM 833 C C . ASP A 1 99 ? -2.054 4.749 3.867 1.00 81.69 99 ASP A C 1
ATOM 835 O O . ASP A 1 99 ? -2.895 4.729 2.978 1.00 81.69 99 ASP A O 1
ATOM 839 N N . MET A 1 100 ? -2.184 3.989 4.961 1.00 87.94 100 MET A N 1
ATOM 840 C CA . MET A 1 100 ? -3.371 3.160 5.203 1.00 87.94 100 MET A CA 1
ATOM 841 C C . MET A 1 100 ? -4.633 4.000 5.432 1.00 87.94 100 MET A C 1
ATOM 843 O O . MET A 1 100 ? -5.736 3.571 5.090 1.00 87.94 100 MET A O 1
ATOM 847 N N . LEU A 1 101 ? -4.484 5.196 6.009 1.00 90.25 101 LEU A N 1
ATOM 848 C CA . LEU A 1 101 ? -5.571 6.166 6.097 1.00 90.25 101 LEU A CA 1
ATOM 849 C C . LEU A 1 101 ? -5.979 6.652 4.700 1.00 90.25 101 LEU A C 1
ATOM 851 O O . L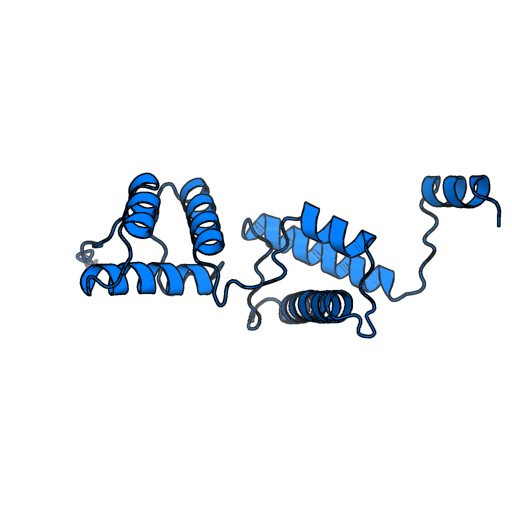EU A 1 101 ? -7.173 6.793 4.450 1.00 90.25 101 LEU A O 1
ATOM 855 N N . ASP A 1 102 ? -5.027 6.879 3.797 1.00 86.75 102 ASP A N 1
ATOM 856 C CA . ASP A 1 102 ? -5.321 7.245 2.408 1.00 86.75 102 ASP A CA 1
ATOM 857 C C . ASP A 1 102 ? -5.997 6.095 1.646 1.00 86.75 102 ASP A C 1
ATOM 859 O O . ASP A 1 102 ? -7.027 6.314 1.012 1.00 86.75 102 ASP A O 1
ATOM 863 N N . ASP A 1 103 ? -5.534 4.853 1.816 1.00 85.94 103 ASP A N 1
ATOM 864 C CA . ASP A 1 103 ? -6.214 3.664 1.279 1.00 85.94 103 ASP A CA 1
ATOM 865 C C . ASP A 1 103 ? -7.665 3.551 1.796 1.00 85.94 103 ASP A C 1
ATOM 867 O O . ASP A 1 103 ? -8.571 3.138 1.067 1.00 85.94 103 ASP A O 1
ATOM 871 N N . LEU A 1 104 ? -7.915 3.927 3.057 1.00 91.56 104 LEU A N 1
ATOM 872 C CA . LEU A 1 104 ? -9.265 3.972 3.621 1.00 91.56 104 LEU A CA 1
ATOM 873 C C . LEU A 1 104 ? -10.114 5.102 3.011 1.00 91.56 104 LEU A C 1
ATOM 875 O O . LEU A 1 104 ? -11.314 4.904 2.815 1.00 91.56 104 LEU A O 1
ATOM 879 N N . LYS A 1 105 ? -9.523 6.265 2.699 1.00 90.25 105 LYS A N 1
ATOM 880 C CA . LYS A 1 105 ? -10.219 7.347 1.977 1.00 90.25 105 LYS A CA 1
ATOM 881 C C . LYS A 1 105 ? -10.660 6.871 0.599 1.00 90.25 105 LYS A C 1
ATOM 883 O O . LYS A 1 105 ? -11.838 6.990 0.281 1.00 90.25 105 LYS A O 1
ATOM 888 N N . GLU A 1 106 ? -9.757 6.248 -0.157 1.00 85.81 106 GLU A N 1
ATOM 889 C CA . GLU A 1 106 ? -10.084 5.679 -1.469 1.00 85.81 106 GLU A CA 1
ATOM 890 C C . GLU A 1 106 ? -11.178 4.607 -1.364 1.00 85.81 106 GLU A C 1
ATOM 892 O O . GLU A 1 106 ? -12.089 4.548 -2.191 1.00 85.81 106 GLU A O 1
ATOM 897 N N . PHE A 1 107 ? -11.122 3.754 -0.334 1.00 88.12 107 PHE A N 1
ATOM 898 C CA . PHE A 1 107 ? -12.171 2.765 -0.095 1.00 88.12 107 PHE A CA 1
ATOM 899 C C . PHE A 1 107 ? -13.532 3.437 0.117 1.00 88.12 107 PHE A C 1
ATOM 901 O O . PHE A 1 107 ? -14.512 3.015 -0.504 1.00 88.12 107 PHE A O 1
ATOM 908 N N . LYS A 1 108 ? -13.580 4.488 0.945 1.00 90.31 108 LYS A N 1
ATOM 909 C CA . LYS A 1 108 ? -14.796 5.259 1.219 1.00 90.31 108 LYS A CA 1
ATOM 910 C C . LYS A 1 108 ? -15.338 5.940 -0.029 1.00 90.31 108 LYS A C 1
ATOM 912 O O . LYS A 1 108 ? -16.542 5.898 -0.247 1.00 90.31 108 LYS A O 1
ATOM 917 N N . GLU A 1 109 ? -14.484 6.537 -0.850 1.00 87.00 109 GLU A N 1
ATOM 918 C CA . GLU A 1 109 ? -14.906 7.154 -2.114 1.00 87.00 109 GLU A CA 1
ATOM 919 C C . GLU A 1 109 ? -15.586 6.141 -3.044 1.00 87.00 109 GLU A C 1
ATOM 921 O O . GLU A 1 109 ? -16.549 6.481 -3.724 1.00 87.00 109 GLU A O 1
ATOM 926 N N . ARG A 1 110 ? -15.135 4.879 -3.036 1.00 82.06 110 ARG A N 1
ATOM 927 C CA . ARG A 1 110 ? -15.705 3.817 -3.881 1.00 82.06 110 ARG A CA 1
ATOM 928 C C . ARG A 1 110 ? -16.956 3.156 -3.308 1.00 82.06 110 ARG A C 1
ATOM 930 O O . ARG A 1 110 ? -17.837 2.786 -4.075 1.00 82.06 110 ARG A O 1
ATOM 937 N N . HIS A 1 111 ? -17.019 2.954 -1.993 1.00 86.50 111 HIS A N 1
ATOM 938 C CA . HIS A 1 111 ? -18.079 2.160 -1.353 1.00 86.50 111 HIS A CA 1
ATOM 939 C C . HIS A 1 111 ? -19.096 3.011 -0.581 1.00 86.50 111 HIS A C 1
ATOM 941 O O . HIS A 1 111 ? -20.130 2.502 -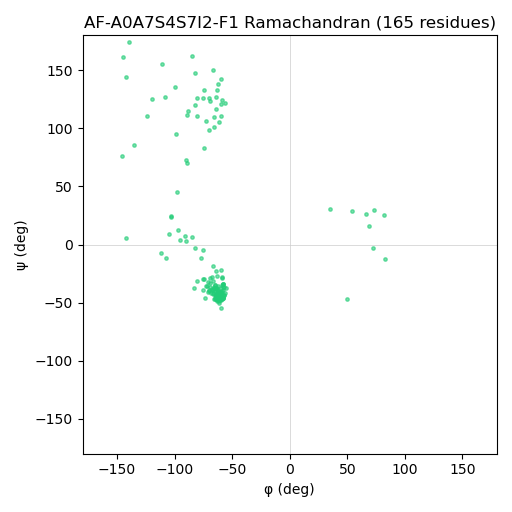0.165 1.00 86.50 111 HIS A O 1
ATOM 947 N N . GLY A 1 112 ? -18.808 4.296 -0.368 1.00 91.00 112 GLY A N 1
ATOM 948 C CA . GLY A 1 112 ? -19.626 5.224 0.414 1.00 91.00 112 GLY A CA 1
ATOM 949 C C . GLY A 1 112 ? -19.395 5.152 1.928 1.00 91.00 112 GLY A C 1
ATOM 950 O O . GLY A 1 112 ? -19.805 6.060 2.652 1.00 91.00 112 GLY A O 1
ATOM 951 N N . ASP A 1 113 ? -18.706 4.122 2.424 1.00 92.75 113 ASP A N 1
ATOM 952 C CA . ASP A 1 113 ? -18.474 3.904 3.850 1.00 92.75 113 ASP A CA 1
ATOM 953 C C . ASP A 1 113 ? -17.051 3.415 4.175 1.00 92.75 113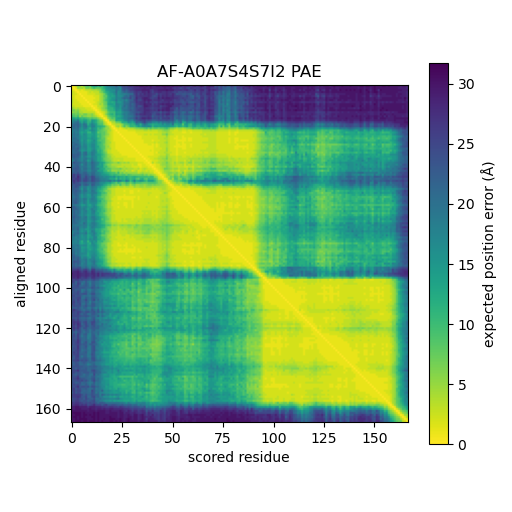 ASP A C 1
ATOM 955 O O . ASP A 1 113 ? -16.230 3.148 3.304 1.00 92.75 113 ASP A O 1
ATOM 959 N N . CYS A 1 114 ? -16.749 3.316 5.471 1.00 93.69 114 CYS A N 1
ATOM 960 C CA . CYS A 1 114 ? -15.478 2.804 5.992 1.00 93.69 114 CYS A CA 1
ATOM 961 C C . CYS A 1 114 ? -15.602 1.360 6.534 1.00 93.69 114 CYS A C 1
ATOM 963 O O . CYS A 1 114 ? -14.846 0.942 7.422 1.00 93.69 114 CYS A O 1
ATOM 965 N N . ILE A 1 115 ? -16.587 0.588 6.069 1.00 92.94 115 ILE A N 1
ATOM 966 C CA . ILE A 1 115 ? -16.881 -0.780 6.510 1.00 92.94 115 ILE A CA 1
ATOM 967 C C . ILE A 1 115 ? -16.072 -1.761 5.658 1.00 92.94 115 ILE A C 1
ATOM 969 O O . ILE A 1 115 ? -16.584 -2.547 4.869 1.00 92.94 115 ILE A O 1
ATOM 973 N N . VAL A 1 116 ? -14.756 -1.753 5.870 1.00 90.44 116 VAL A N 1
ATOM 974 C CA . VAL A 1 116 ? -13.857 -2.686 5.181 1.00 90.44 116 VAL A CA 1
ATOM 975 C C . VAL A 1 116 ? -13.985 -4.095 5.787 1.00 90.44 116 VAL A C 1
ATOM 977 O O . VAL A 1 116 ? -13.807 -4.251 7.008 1.00 90.44 116 VAL A O 1
ATOM 980 N N . PRO A 1 117 ? -14.249 -5.143 4.978 1.00 89.06 117 PRO A N 1
ATOM 981 C CA . PRO A 1 117 ? -14.196 -6.529 5.434 1.00 89.06 117 PRO A CA 1
ATOM 982 C C . PRO A 1 117 ? -12.799 -6.903 5.946 1.00 89.06 117 PRO A C 1
ATOM 984 O O . PRO A 1 117 ? -11.786 -6.537 5.359 1.00 89.06 117 PRO A O 1
ATOM 987 N N . GLN A 1 118 ? -12.707 -7.710 7.008 1.00 85.19 118 GLN A N 1
ATOM 988 C CA . GLN A 1 118 ? -11.397 -8.137 7.529 1.00 85.19 118 GLN A CA 1
ATOM 989 C C . GLN A 1 118 ? -10.580 -8.908 6.475 1.00 85.19 118 GLN A C 1
ATOM 991 O O . GLN A 1 118 ? -9.365 -8.749 6.384 1.00 85.19 118 GLN A O 1
ATOM 996 N N . LYS A 1 119 ? -11.260 -9.727 5.663 1.00 82.88 119 LYS A N 1
ATOM 997 C CA . LYS A 1 119 ? -10.690 -10.466 4.528 1.00 82.88 119 LYS A CA 1
ATOM 998 C C . LYS A 1 119 ? -10.950 -9.734 3.205 1.00 82.88 119 LYS A C 1
ATOM 1000 O O . LYS A 1 119 ? -11.401 -10.349 2.247 1.00 82.88 119 LYS A O 1
ATOM 1005 N N . TYR A 1 120 ? -10.736 -8.420 3.165 1.00 82.88 120 TYR A N 1
ATOM 1006 C CA . TYR A 1 120 ? -10.920 -7.635 1.946 1.00 82.88 120 TYR A CA 1
ATOM 1007 C C . TYR A 1 120 ? -9.900 -8.054 0.878 1.00 82.88 120 TYR A C 1
ATOM 1009 O O . TYR A 1 120 ? -8.729 -7.691 0.953 1.00 82.88 120 TYR A O 1
ATOM 1017 N N . SER A 1 121 ? -10.341 -8.864 -0.089 1.00 73.19 121 SER A N 1
ATOM 1018 C CA . SER A 1 121 ? -9.477 -9.464 -1.116 1.00 73.19 121 SER A CA 1
ATOM 1019 C C . SER A 1 121 ? -8.698 -8.455 -1.967 1.00 73.19 121 SER A C 1
ATOM 1021 O O . SER A 1 121 ? -7.525 -8.731 -2.215 1.00 73.19 121 SER A O 1
ATOM 1023 N N . PRO A 1 122 ? -9.266 -7.299 -2.379 1.00 71.25 122 PRO A N 1
ATOM 1024 C CA . PRO A 1 122 ? -8.524 -6.311 -3.163 1.00 71.25 122 PRO A CA 1
ATOM 1025 C C . PRO A 1 122 ? -7.330 -5.725 -2.398 1.00 71.25 122 PRO A C 1
ATOM 1027 O O . PRO A 1 122 ? -6.229 -5.649 -2.939 1.00 71.25 122 PRO A O 1
ATOM 1030 N N . ASN A 1 123 ? -7.509 -5.411 -1.109 1.00 74.38 123 ASN A N 1
ATOM 1031 C CA . ASN A 1 123 ? -6.431 -4.943 -0.237 1.00 74.38 123 ASN A CA 1
ATOM 1032 C C . ASN A 1 123 ? -6.473 -5.648 1.136 1.00 74.38 123 ASN A C 1
ATOM 1034 O O . ASN A 1 123 ? -7.024 -5.121 2.111 1.00 74.38 123 ASN A O 1
ATOM 1038 N N . PRO A 1 124 ? -5.849 -6.837 1.259 1.00 80.12 124 PRO A N 1
ATOM 1039 C CA . PRO A 1 124 ? -5.856 -7.598 2.508 1.00 80.12 124 PRO A CA 1
ATOM 1040 C C . PRO A 1 124 ? -5.088 -6.911 3.644 1.00 80.12 124 PRO A C 1
ATOM 1042 O O . PRO A 1 124 ? -5.229 -7.291 4.809 1.00 80.12 124 PRO A O 1
ATOM 1045 N N . GLN A 1 125 ? -4.215 -5.948 3.328 1.00 82.19 125 GLN A N 1
ATOM 1046 C CA . GLN A 1 125 ? -3.535 -5.131 4.333 1.00 82.19 125 GLN A CA 1
ATOM 1047 C C . GLN A 1 125 ? -4.505 -4.120 4.938 1.00 82.19 125 GLN A C 1
ATOM 1049 O O . GLN A 1 125 ? -4.610 -4.082 6.160 1.00 82.19 125 GLN A O 1
ATOM 1054 N N . LEU A 1 126 ? -5.295 -3.421 4.118 1.00 86.38 126 LEU A N 1
ATOM 1055 C CA . LEU A 1 126 ? -6.320 -2.489 4.593 1.00 86.38 126 LEU A CA 1
ATOM 1056 C C . LEU A 1 126 ? -7.345 -3.179 5.506 1.00 86.38 126 LEU A C 1
ATOM 1058 O O . LEU A 1 126 ? -7.622 -2.687 6.598 1.00 86.38 126 LEU A O 1
ATOM 1062 N N . GLY A 1 127 ? -7.853 -4.358 5.124 1.00 88.62 127 GLY A N 1
ATOM 1063 C CA . GLY A 1 127 ? -8.799 -5.116 5.959 1.00 88.62 127 GLY A CA 1
ATOM 1064 C C . GLY A 1 127 ? -8.227 -5.493 7.335 1.00 88.62 127 GLY A C 1
ATOM 1065 O O . GLY A 1 127 ? -8.893 -5.347 8.366 1.00 88.62 127 GLY A O 1
ATOM 1066 N N . ARG A 1 128 ? -6.953 -5.912 7.376 1.00 88.75 128 ARG A N 1
ATOM 1067 C CA . ARG A 1 128 ? -6.227 -6.175 8.631 1.00 88.75 128 ARG A CA 1
ATOM 1068 C C . ARG A 1 128 ? -5.956 -4.894 9.416 1.00 88.75 128 ARG A C 1
ATOM 1070 O O . ARG A 1 128 ? -6.132 -4.888 10.630 1.00 88.75 128 ARG A O 1
ATOM 1077 N N . TRP A 1 129 ? -5.570 -3.815 8.744 1.00 91.69 129 TRP A N 1
ATOM 1078 C CA . TRP A 1 129 ? -5.276 -2.531 9.367 1.00 91.69 129 TRP A CA 1
ATOM 1079 C C . TRP A 1 129 ? -6.515 -1.929 10.031 1.00 91.69 129 TRP A C 1
ATOM 1081 O O . TRP A 1 129 ? -6.445 -1.567 11.204 1.00 91.69 129 TRP A O 1
ATOM 1091 N N . VAL A 1 130 ? -7.663 -1.921 9.344 1.00 93.75 130 VAL A N 1
ATOM 1092 C CA . VAL A 1 130 ? -8.963 -1.485 9.886 1.00 93.75 130 VAL A CA 1
ATOM 1093 C C . VAL A 1 130 ? -9.332 -2.290 11.132 1.00 93.75 130 VAL A C 1
ATOM 1095 O O . VAL A 1 130 ? -9.752 -1.725 12.146 1.00 93.75 130 VAL A O 1
ATOM 1098 N N . TYR A 1 131 ? -9.132 -3.609 11.096 1.00 92.19 131 TYR A N 1
ATOM 1099 C CA . TYR A 1 131 ? -9.328 -4.469 12.262 1.00 92.19 131 TYR A CA 1
ATOM 1100 C C . TYR A 1 131 ? -8.396 -4.089 13.425 1.00 92.19 131 TYR A C 1
ATOM 1102 O O . TYR A 1 131 ? -8.853 -3.955 14.564 1.00 92.19 131 TYR A O 1
ATOM 1110 N N . THR A 1 132 ? -7.113 -3.851 13.148 1.00 92.12 132 THR A N 1
ATOM 1111 C CA . THR A 1 132 ? -6.136 -3.393 14.144 1.00 92.12 132 THR A CA 1
ATOM 1112 C C . THR A 1 132 ? -6.530 -2.047 14.753 1.00 92.12 132 THR A C 1
ATOM 1114 O O . THR A 1 132 ? -6.461 -1.914 15.974 1.00 92.12 132 THR A O 1
ATOM 1117 N N . GLN A 1 133 ? -7.026 -1.087 13.959 1.00 94.62 133 GLN A N 1
ATOM 1118 C CA . GLN A 1 133 ? -7.490 0.210 14.473 1.00 94.62 133 GLN A CA 1
ATOM 1119 C C . GLN A 1 133 ? -8.659 0.039 15.449 1.00 94.62 133 GLN A C 1
ATOM 1121 O O . GLN A 1 133 ? -8.631 0.596 16.547 1.00 94.62 133 GLN A O 1
ATOM 1126 N N . ARG A 1 134 ? -9.651 -0.796 15.103 1.00 94.62 134 ARG A N 1
ATOM 1127 C CA . ARG A 1 134 ? -10.781 -1.104 15.999 1.00 94.62 134 ARG A CA 1
ATOM 1128 C C . ARG A 1 134 ? -10.306 -1.736 17.311 1.00 94.62 134 ARG A C 1
ATOM 1130 O O . ARG A 1 134 ? -10.758 -1.328 18.377 1.00 94.62 134 ARG A O 1
ATOM 1137 N N . ARG A 1 135 ? -9.352 -2.677 17.262 1.00 93.31 135 ARG A N 1
ATOM 1138 C CA . ARG A 1 135 ? -8.776 -3.287 18.476 1.00 93.31 135 ARG A CA 1
ATOM 1139 C C . ARG A 1 135 ? -8.003 -2.289 19.332 1.00 93.31 135 ARG A C 1
ATOM 1141 O O . ARG A 1 135 ? -8.185 -2.283 20.548 1.00 93.31 135 ARG A O 1
ATOM 1148 N N . ALA A 1 136 ? -7.153 -1.469 18.720 1.00 92.69 136 ALA A N 1
ATOM 1149 C CA . ALA A 1 136 ? -6.370 -0.458 19.426 1.00 92.69 136 ALA A CA 1
ATOM 1150 C C . ALA A 1 136 ? -7.282 0.560 20.128 1.00 92.69 136 ALA A C 1
ATOM 1152 O O . ALA A 1 136 ? -7.052 0.890 21.288 1.00 92.69 136 ALA A O 1
ATOM 1153 N N . TYR A 1 137 ? -8.372 0.970 19.471 1.00 94.31 137 TYR A N 1
ATOM 1154 C CA . TYR A 1 137 ? -9.392 1.828 20.072 1.00 94.31 137 TYR A CA 1
ATOM 1155 C C . TYR A 1 137 ? -10.059 1.172 21.288 1.00 94.31 137 TYR A C 1
ATOM 1157 O O . TYR A 1 137 ? -10.108 1.774 22.353 1.00 94.31 137 TYR A O 1
ATOM 1165 N N . THR A 1 138 ? -10.487 -0.095 21.187 1.00 92.94 138 THR A N 1
ATOM 1166 C CA . THR A 1 138 ? -11.094 -0.805 22.336 1.00 92.94 138 THR A CA 1
ATOM 1167 C C . THR A 1 138 ? -10.144 -1.015 23.515 1.00 92.94 138 THR A C 1
ATOM 1169 O O . THR A 1 138 ? -10.599 -1.210 24.636 1.00 92.94 138 THR A O 1
ATOM 1172 N N . ARG A 1 139 ? -8.832 -0.989 23.267 1.00 94.50 139 ARG A N 1
ATOM 1173 C CA . ARG A 1 139 ? -7.781 -1.139 24.282 1.00 94.50 139 ARG A CA 1
ATOM 1174 C C . ARG A 1 139 ? -7.257 0.197 24.804 1.00 94.50 139 ARG A C 1
ATOM 1176 O O . ARG A 1 139 ? -6.300 0.193 25.568 1.00 94.50 139 ARG A O 1
ATOM 1183 N N . ASN A 1 140 ? -7.833 1.321 24.369 1.00 93.12 140 ASN A N 1
ATOM 1184 C CA . ASN A 1 140 ? -7.347 2.669 24.674 1.00 93.12 140 ASN A CA 1
ATOM 1185 C C . ASN A 1 140 ? -5.861 2.885 24.320 1.00 93.12 140 ASN A C 1
ATOM 1187 O O . ASN A 1 140 ? -5.185 3.704 24.931 1.00 93.12 140 ASN A O 1
ATOM 1191 N N . SER A 1 141 ? -5.348 2.163 23.319 1.00 93.19 141 SER A N 1
ATOM 1192 C CA . SER A 1 141 ? -3.941 2.219 22.897 1.00 93.19 141 SER A CA 1
ATOM 1193 C C . SER A 1 141 ? -3.741 2.990 21.587 1.00 93.19 141 SER A C 1
ATOM 1195 O O . SER A 1 141 ? -2.669 2.928 20.987 1.00 93.19 141 SER A O 1
ATOM 1197 N N . LEU A 1 142 ? -4.786 3.657 21.087 1.00 92.50 142 LEU A N 1
ATOM 1198 C CA . LEU A 1 142 ? -4.746 4.469 19.872 1.00 92.50 142 LEU A CA 1
ATOM 1199 C C . LEU A 1 142 ? -4.599 5.950 20.238 1.00 92.50 142 LEU A C 1
ATOM 1201 O O . LEU A 1 142 ? -5.285 6.441 21.132 1.00 92.50 142 LEU A O 1
ATOM 1205 N N . THR A 1 143 ? -3.723 6.675 19.541 1.00 94.00 143 THR A N 1
ATOM 1206 C CA . THR A 1 143 ? -3.491 8.099 19.823 1.00 94.00 143 THR A CA 1
ATOM 1207 C C . THR A 1 143 ? -4.722 8.951 19.490 1.00 94.00 143 THR A C 1
ATOM 1209 O O . THR A 1 143 ? -5.483 8.645 18.566 1.00 94.00 143 THR A O 1
ATOM 1212 N N . LYS A 1 144 ? -4.905 10.065 20.216 1.00 94.19 144 LYS A N 1
ATOM 1213 C CA . LYS A 1 144 ? -6.015 11.017 19.995 1.00 94.19 144 LYS A CA 1
ATOM 1214 C C . LYS A 1 144 ? -6.045 11.571 18.568 1.00 94.19 144 LYS A C 1
ATOM 1216 O O . LYS A 1 144 ? -7.118 11.750 17.992 1.00 94.19 144 LYS A O 1
ATOM 1221 N N . GLU A 1 145 ? -4.872 11.801 17.991 1.00 94.00 145 GLU A N 1
ATOM 1222 C CA . GLU A 1 145 ? -4.712 12.255 16.611 1.00 94.00 145 GLU A CA 1
ATOM 1223 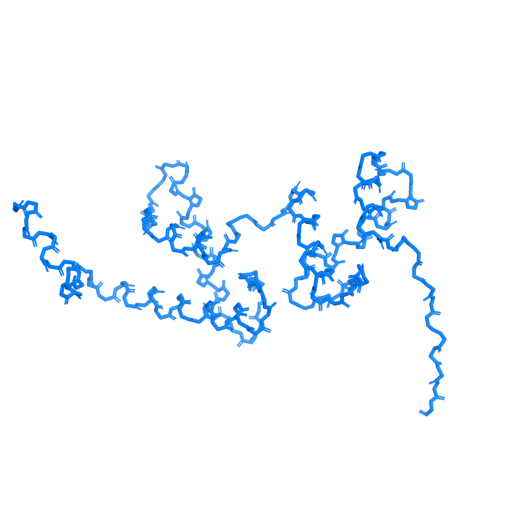C C . GLU A 1 145 ? -5.291 11.242 15.613 1.00 94.00 145 GLU A C 1
ATOM 1225 O O . GLU A 1 145 ? -6.147 11.585 14.798 1.00 94.00 145 GLU A O 1
ATOM 1230 N N . ARG A 1 146 ? -4.909 9.965 15.738 1.00 94.12 146 ARG A N 1
ATOM 1231 C CA . ARG A 1 146 ? -5.391 8.887 14.864 1.00 94.12 146 ARG A CA 1
ATOM 1232 C C . ARG A 1 146 ? -6.901 8.693 14.971 1.00 94.12 146 ARG A C 1
ATOM 1234 O O . ARG A 1 146 ? -7.570 8.500 13.958 1.00 94.12 146 ARG A O 1
ATOM 1241 N N . ILE A 1 147 ? -7.448 8.796 16.185 1.00 95.62 147 ILE A N 1
ATOM 1242 C CA . ILE A 1 147 ? -8.900 8.764 16.421 1.00 95.62 147 ILE A CA 1
ATOM 1243 C C . ILE A 1 147 ? -9.584 9.928 15.699 1.00 95.62 147 ILE A C 1
ATOM 1245 O O . ILE A 1 147 ? -10.567 9.718 14.994 1.00 95.62 147 ILE A O 1
ATOM 1249 N N . THR A 1 148 ? -9.048 11.143 15.836 1.00 96.56 148 THR A N 1
ATOM 1250 C CA . THR A 1 148 ? -9.586 12.347 15.185 1.00 96.56 148 THR A CA 1
ATOM 1251 C C . THR A 1 148 ? -9.616 12.199 13.667 1.00 96.56 148 THR A C 1
ATOM 1253 O O . THR A 1 148 ? -10.637 12.474 13.039 1.00 96.56 148 THR A O 1
ATOM 1256 N N . LEU A 1 149 ? -8.518 11.734 13.072 1.00 95.75 149 LEU A N 1
ATOM 1257 C CA . LEU A 1 149 ? -8.410 11.533 11.628 1.00 95.75 149 LEU A CA 1
ATOM 1258 C C . LEU A 1 149 ? -9.398 10.476 11.112 1.00 95.75 149 LEU A C 1
ATOM 1260 O O . LEU A 1 149 ? -10.070 10.708 10.111 1.00 95.75 149 LEU A O 1
ATOM 1264 N N . LEU A 1 150 ? -9.557 9.356 11.821 1.00 96.31 150 LEU A N 1
ATOM 1265 C CA . LEU A 1 150 ? -10.533 8.320 11.464 1.00 96.31 150 LEU A CA 1
ATOM 1266 C C . LEU A 1 150 ? -11.983 8.805 11.630 1.00 96.31 150 LEU A C 1
ATOM 1268 O O . LEU A 1 150 ? -12.826 8.544 10.771 1.00 96.31 150 LEU A O 1
ATOM 1272 N N . ASN A 1 151 ? -12.275 9.573 12.681 1.00 96.31 151 ASN A N 1
ATOM 1273 C CA . ASN A 1 151 ? -13.600 10.159 12.895 1.00 96.31 151 ASN A CA 1
ATOM 1274 C C . ASN A 1 151 ? -13.981 11.146 11.787 1.00 96.31 151 ASN A C 1
ATOM 1276 O O . ASN A 1 151 ? -15.122 11.124 11.333 1.00 96.31 151 ASN A O 1
ATOM 1280 N N . LYS A 1 152 ? -13.032 11.957 11.296 1.00 95.94 152 LYS A N 1
ATOM 1281 C CA . LYS A 1 152 ? -13.259 12.851 10.145 1.00 95.94 152 LYS A CA 1
ATOM 1282 C C . LYS A 1 152 ? -13.680 12.089 8.885 1.00 95.94 152 LYS A C 1
ATOM 1284 O O . LYS A 1 152 ? -14.433 12.616 8.074 1.00 95.94 152 LYS A O 1
ATOM 1289 N N . LEU A 1 153 ? -13.249 10.836 8.735 1.00 93.94 153 LEU A N 1
ATOM 1290 C CA . LEU A 1 153 ? -13.687 9.967 7.641 1.00 93.94 153 LEU A CA 1
ATOM 1291 C C . LEU A 1 153 ? -15.038 9.285 7.900 1.00 93.94 153 LEU A C 1
ATOM 1293 O O . LEU A 1 153 ? -15.538 8.605 7.009 1.00 93.94 153 LEU A O 1
ATOM 1297 N N . GLY A 1 154 ? -15.667 9.461 9.063 1.00 93.12 154 GLY A N 1
ATOM 1298 C CA . GLY A 1 154 ? -16.891 8.741 9.431 1.00 93.12 154 GLY A CA 1
ATOM 1299 C C . GLY A 1 154 ? -16.632 7.271 9.775 1.00 93.12 154 GLY A C 1
ATOM 1300 O O . GLY A 1 154 ? -17.473 6.411 9.521 1.00 93.12 154 GLY A O 1
ATOM 1301 N N . PHE A 1 155 ? -15.445 6.953 10.301 1.00 95.06 155 PHE A N 1
ATOM 1302 C CA . PHE A 1 155 ? -15.072 5.583 10.636 1.00 95.06 155 PHE A CA 1
ATOM 1303 C C . PHE A 1 155 ? -15.950 4.995 11.750 1.00 95.06 155 PHE A C 1
ATOM 1305 O O . PHE A 1 155 ? -16.057 5.542 12.848 1.00 95.06 155 PHE A O 1
ATOM 1312 N N . VAL A 1 156 ? -16.536 3.824 11.490 1.00 93.19 156 VAL A N 1
ATOM 1313 C CA . VAL A 1 156 ? -17.377 3.116 12.462 1.00 93.19 156 VAL A CA 1
ATOM 1314 C C . VAL A 1 156 ? -16.525 2.175 13.319 1.00 93.19 156 VAL A C 1
ATOM 1316 O O . VAL A 1 156 ? -16.020 1.145 12.854 1.00 93.19 156 VAL A O 1
ATOM 1319 N N . TRP A 1 157 ? -16.399 2.512 14.605 1.00 92.94 157 TRP A N 1
ATOM 1320 C CA . TRP A 1 157 ? -15.605 1.752 15.581 1.00 92.94 157 TRP A CA 1
ATOM 1321 C C . TRP A 1 157 ? -16.245 0.425 16.003 1.00 92.94 157 TRP A C 1
ATOM 1323 O O . TRP A 1 157 ? -15.537 -0.558 16.224 1.00 92.94 157 TRP A O 1
ATOM 1333 N N . LYS A 1 158 ? -17.579 0.380 16.104 1.00 87.75 158 LYS A N 1
ATOM 1334 C CA . LYS A 1 158 ? -18.351 -0.807 16.502 1.00 87.75 158 LYS A CA 1
ATOM 1335 C C . LYS A 1 158 ? -19.374 -1.142 15.423 1.00 87.75 158 LYS A C 1
ATOM 1337 O O . LYS A 1 158 ? -20.350 -0.421 15.250 1.00 87.75 158 LYS A O 1
ATOM 1342 N N . LEU A 1 159 ? -19.167 -2.253 14.722 1.00 80.19 159 LEU A N 1
ATOM 1343 C CA . LEU A 1 159 ? -20.160 -2.785 13.792 1.00 80.19 159 LEU A CA 1
ATOM 1344 C C . LEU A 1 159 ? -21.213 -3.556 14.597 1.00 80.19 159 LEU A C 1
ATOM 1346 O O . LEU A 1 159 ? -20.865 -4.448 15.375 1.00 80.19 159 LEU A O 1
ATOM 1350 N N . ARG A 1 160 ? -22.499 -3.223 14.438 1.00 69.94 160 ARG A N 1
ATOM 1351 C CA . ARG A 1 160 ? -23.578 -4.067 14.971 1.00 69.94 160 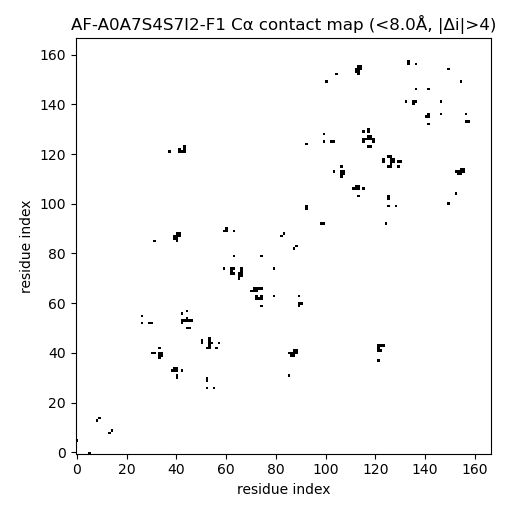ARG A CA 1
ATOM 1352 C C . ARG A 1 160 ? -23.518 -5.418 14.254 1.00 69.94 160 ARG A C 1
ATOM 1354 O O . ARG A 1 160 ? -23.398 -5.454 13.032 1.00 69.94 160 ARG A O 1
ATOM 1361 N N . LYS A 1 161 ? -23.588 -6.528 14.998 1.00 57.84 161 LYS A N 1
ATOM 1362 C CA . LYS A 1 161 ? -23.747 -7.853 14.382 1.00 57.84 161 LYS A CA 1
ATOM 1363 C C . LYS A 1 161 ? -25.048 -7.830 13.579 1.00 57.84 161 LYS A C 1
ATOM 1365 O O . LYS A 1 161 ? -26.103 -7.573 14.156 1.00 57.84 161 LYS A O 1
ATOM 1370 N N . SER A 1 162 ? -24.971 -8.076 12.274 1.00 48.62 162 SER A N 1
ATOM 1371 C CA . SER A 1 162 ? -26.166 -8.374 11.490 1.00 48.62 162 SER A CA 1
ATOM 1372 C C . SER A 1 162 ? -26.827 -9.612 12.099 1.00 48.62 162 SER A C 1
ATOM 1374 O O . SER A 1 162 ? -26.167 -10.637 12.287 1.00 48.62 162 SER A O 1
ATOM 1376 N N . ARG A 1 163 ? -28.109 -9.506 12.466 1.00 44.44 163 ARG A N 1
ATOM 1377 C CA . ARG A 1 163 ? -28.957 -10.677 12.693 1.00 44.44 163 ARG A CA 1
ATOM 1378 C C . ARG A 1 163 ? -29.188 -11.285 11.316 1.00 44.44 163 ARG A C 1
ATOM 1380 O O . ARG A 1 163 ? -30.023 -10.787 10.568 1.00 44.44 163 ARG A O 1
ATOM 1387 N N . THR A 1 164 ? -28.429 -12.315 10.965 1.00 37.44 164 THR A N 1
ATOM 1388 C CA . THR A 1 164 ? -28.718 -13.108 9.772 1.00 37.44 164 THR A CA 1
ATOM 1389 C C . THR A 1 164 ? -30.097 -13.736 9.963 1.00 37.44 164 THR A C 1
ATOM 1391 O O . THR A 1 164 ? -30.257 -14.643 10.776 1.00 37.44 164 THR A O 1
ATOM 1394 N N . LEU A 1 165 ? -31.108 -13.217 9.264 1.00 41.12 165 LEU A N 1
ATOM 1395 C CA . LEU A 1 165 ? -32.349 -13.946 9.045 1.00 41.12 165 LEU A CA 1
ATOM 1396 C C . LEU A 1 165 ? -32.014 -15.047 8.043 1.00 41.12 165 LEU A C 1
ATOM 1398 O O . LEU A 1 165 ? -31.758 -14.768 6.874 1.00 41.12 165 LEU A O 1
ATOM 1402 N N . ILE A 1 166 ? -31.943 -16.276 8.542 1.00 42.19 166 ILE A N 1
ATOM 1403 C CA . ILE A 1 166 ? -31.958 -17.476 7.712 1.00 42.19 166 ILE A CA 1
ATOM 1404 C C . ILE A 1 166 ? -33.335 -17.484 7.033 1.00 42.19 166 ILE A C 1
ATOM 1406 O O . ILE A 1 166 ? -34.354 -17.498 7.724 1.00 42.19 166 ILE A O 1
ATOM 1410 N N . LYS A 1 167 ? -33.353 -17.387 5.704 1.00 39.47 167 LYS A N 1
ATOM 1411 C CA . LYS A 1 167 ? -34.484 -17.791 4.867 1.00 39.47 167 LYS A CA 1
ATOM 1412 C C . LYS A 1 167 ? -34.062 -19.029 4.100 1.00 39.47 167 LYS A C 1
ATOM 1414 O O . LYS A 1 167 ? -32.880 -19.054 3.686 1.00 39.47 167 LYS A O 1
#